Protein AF-A0A150NE82-F1 (afdb_monomer)

pLDDT: mean 82.15, std 13.95, range [48.56, 98.0]

Nearest PDB structures (foldseek):
  5zbk-assembly1_A-2  TM=8.741E-01  e=4.212E-06  Pseudomonas aeruginosa PAO1
  1t35-assembly1_C  TM=9.627E-01  e=4.372E-04  Bacillus subtilis
  5zbl-assembly2_C  TM=9.557E-01  e=1.062E-03  Corynebacterium glutamicum ATCC 13032
  3sbx-assembly1_A  TM=8.171E-01  e=7.549E-04  Mycobacterium marinum M
  3qua-assembly1_B  TM=9.116E-01  e=3.166E-03  Mycolicibacterium smegmatis MC2 155

Organism: Geobacillus stearothermophilus (NCBI:txid1422)

Secondary structure (DSSP, 8-state):
----SS--SSHHHHHHHHHHHHHHHHTT--EEE----SHHHHHHHHHHHHTT--EEEEEEHHHHHHHH-----SSSEEEEEE-

Mean predicted aligned error: 6.58 Å

Foldseek 3Di:
DDDDLAQPPDCVLLVVLLVQLLVCLVVLHEAEEQQRCHHSRVSSVVSVVVSVHKYKHKHAVVVVCVVPVDDDDPDRIDIDIDD

InterPro domains:
  IPR041164 AF_1126-like [PF18306] (4-68)

Solvent-accessible surface area (backbone atoms only — not comparable to full-atom values): 4477 Å² total; per-residue (Å²): 97,88,66,53,71,49,51,73,95,47,72,65,52,44,52,52,24,29,53,50,13,37,50,34,14,74,67,73,40,71,47,51,34,62,53,53,79,45,32,31,40,18,39,20,54,50,29,12,44,77,52,71,9,42,37,36,26,45,30,50,37,80,60,48,42,78,73,68,78,66,82,95,70,97,51,78,49,48,75,47,79,49,108

Sequence (83 aa):
MFCGSSNGNDGRYKEAAKALGTFLARSGITLIYGGGTRGLMGEVAEAALRHQGRVVGIIPLKVLEKHTGGTRLDSPFAIYGLR

Radius of gyration: 13.19 Å; Cα contacts (8 Å, |Δi|>4): 157; chains: 1; bounding box: 33×20×36 Å

Structure (mmCIF, N/CA/C/O backbone):
data_AF-A0A150NE82-F1
#
_entry.id   AF-A0A150NE82-F1
#
loop_
_atom_site.group_PDB
_atom_site.id
_atom_site.type_symbol
_atom_site.label_atom_id
_atom_site.label_alt_id
_atom_site.label_comp_id
_atom_site.label_asym_id
_atom_site.label_entity_id
_atom_site.label_seq_id
_atom_site.pdbx_PDB_ins_code
_atom_site.Cartn_x
_atom_site.Cartn_y
_atom_site.Cartn_z
_atom_site.occupancy
_atom_site.B_iso_or_equiv
_atom_site.auth_seq_id
_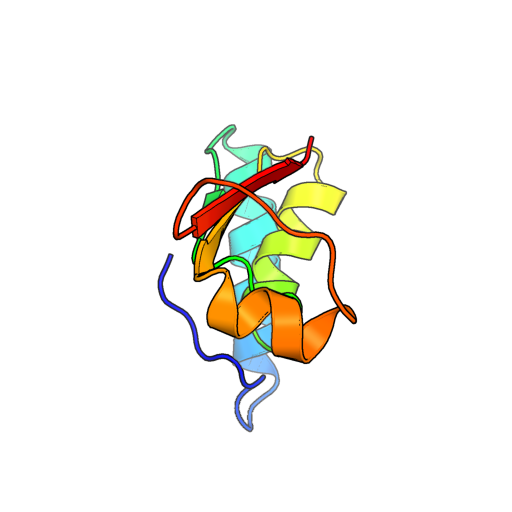atom_site.auth_comp_id
_atom_site.auth_asym_id
_atom_site.auth_atom_id
_atom_site.pdbx_PDB_model_num
ATOM 1 N N . MET A 1 1 ? -1.125 -5.912 0.985 1.00 74.50 1 MET A N 1
ATOM 2 C CA . MET A 1 1 ? -1.242 -5.808 -0.489 1.00 74.50 1 MET A CA 1
ATOM 3 C C . MET A 1 1 ? 0.144 -5.872 -1.116 1.00 74.50 1 MET A C 1
ATOM 5 O O . MET A 1 1 ? 1.016 -5.131 -0.678 1.00 74.50 1 MET A O 1
ATOM 9 N N . PHE A 1 2 ? 0.335 -6.714 -2.134 1.00 69.00 2 PHE A N 1
ATOM 10 C CA . PHE A 1 2 ? 1.520 -6.692 -3.000 1.00 69.00 2 PHE A CA 1
ATOM 11 C C . PHE A 1 2 ? 1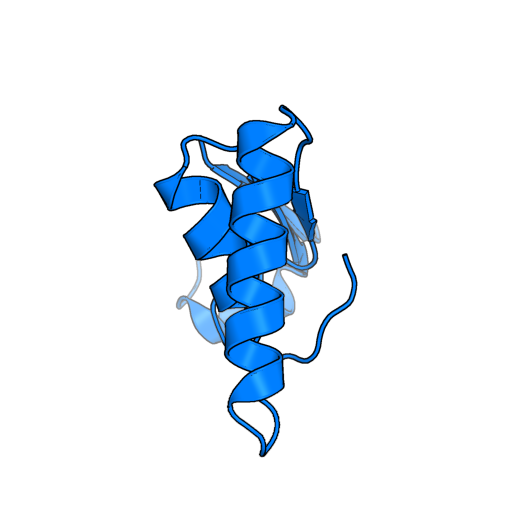.115 -6.141 -4.365 1.00 69.00 2 PHE A C 1
ATOM 13 O O . PHE A 1 2 ? 0.138 -6.604 -4.946 1.00 69.00 2 PHE A O 1
ATOM 20 N N . CYS A 1 3 ? 1.819 -5.125 -4.853 1.00 65.94 3 CYS A N 1
ATOM 21 C CA . CYS A 1 3 ? 1.535 -4.506 -6.142 1.00 65.94 3 CYS A CA 1
ATOM 22 C C . CYS A 1 3 ? 2.816 -3.916 -6.724 1.00 65.94 3 CYS A C 1
ATOM 24 O O . CYS A 1 3 ? 3.728 -3.563 -5.973 1.00 65.94 3 CYS A O 1
ATOM 26 N N . GLY A 1 4 ? 2.885 -3.829 -8.050 1.00 67.44 4 GLY A N 1
ATOM 27 C CA . GLY A 1 4 ? 4.036 -3.259 -8.737 1.00 67.44 4 GLY A CA 1
ATOM 28 C C . GLY A 1 4 ? 4.250 -1.794 -8.352 1.00 67.44 4 GLY A C 1
ATOM 29 O O . GLY A 1 4 ? 3.299 -1.022 -8.226 1.00 67.44 4 GLY A O 1
ATOM 30 N N . SER A 1 5 ? 5.514 -1.403 -8.197 1.00 62.91 5 SER A N 1
ATOM 31 C CA . SER A 1 5 ? 5.925 -0.002 -8.040 1.00 62.91 5 SER A CA 1
ATOM 32 C C . SER A 1 5 ? 5.819 0.804 -9.345 1.00 62.91 5 SER A C 1
ATOM 34 O O . SER A 1 5 ? 6.023 2.017 -9.339 1.00 62.91 5 SER A O 1
ATOM 36 N N . SER A 1 6 ? 5.480 0.148 -10.460 1.00 73.06 6 SER A N 1
ATOM 37 C CA . SER A 1 6 ? 5.176 0.750 -11.758 1.00 73.06 6 SER A CA 1
ATOM 38 C C . SER A 1 6 ? 3.667 0.744 -12.030 1.00 73.06 6 SER A C 1
ATOM 40 O O . SER A 1 6 ? 2.918 -0.019 -11.425 1.00 73.06 6 SER A O 1
ATOM 42 N N . ASN A 1 7 ? 3.212 1.594 -12.953 1.00 71.69 7 ASN A N 1
ATOM 43 C CA . ASN A 1 7 ? 1.808 1.638 -13.388 1.00 71.69 7 ASN A CA 1
ATOM 44 C C . ASN A 1 7 ? 1.426 0.472 -14.323 1.00 71.69 7 ASN A C 1
ATOM 46 O O . ASN A 1 7 ? 0.258 0.324 -14.674 1.00 71.69 7 ASN A O 1
ATOM 50 N N . GLY A 1 8 ? 2.402 -0.341 -14.742 1.00 78.25 8 GLY A N 1
ATOM 51 C CA . GLY A 1 8 ? 2.258 -1.220 -15.901 1.00 78.25 8 GLY A CA 1
ATOM 52 C C . GLY A 1 8 ? 2.138 -0.431 -17.212 1.00 78.25 8 GLY A C 1
ATOM 53 O O . GLY A 1 8 ? 2.246 0.796 -17.228 1.00 78.25 8 GLY A O 1
ATOM 54 N N . ASN A 1 9 ? 1.913 -1.151 -18.312 1.00 80.75 9 ASN A N 1
ATOM 55 C CA . ASN A 1 9 ? 1.837 -0.574 -19.663 1.00 80.75 9 ASN A CA 1
ATOM 56 C C . ASN A 1 9 ? 0.393 -0.471 -20.190 1.00 80.75 9 ASN A C 1
ATOM 58 O O . ASN A 1 9 ? 0.181 -0.079 -21.332 1.00 80.75 9 ASN A O 1
ATOM 62 N N . ASP A 1 10 ? -0.595 -0.838 -19.371 1.00 85.88 10 ASP A N 1
ATOM 63 C CA . ASP A 1 10 ? -2.015 -0.843 -19.723 1.00 85.88 10 ASP A CA 1
ATOM 64 C C . ASP A 1 10 ? -2.812 -0.080 -18.656 1.00 85.88 10 ASP A C 1
ATOM 66 O O . ASP A 1 10 ? -2.716 -0.371 -17.459 1.00 85.88 10 ASP A O 1
ATOM 70 N N . GLY A 1 11 ? -3.616 0.895 -19.089 1.00 87.12 11 GLY A N 1
ATOM 71 C CA . GLY A 1 11 ? -4.434 1.729 -18.205 1.00 87.12 11 GLY A CA 1
ATOM 72 C C . GLY A 1 11 ? -5.439 0.940 -17.360 1.00 87.12 11 GLY A C 1
ATOM 73 O O . GLY A 1 11 ? -5.821 1.398 -16.284 1.00 87.12 11 GLY A O 1
ATOM 74 N N . ARG A 1 12 ? -5.814 -0.277 -17.772 1.00 92.38 12 ARG A N 1
ATOM 75 C CA . ARG A 1 12 ? -6.724 -1.144 -17.007 1.00 92.38 12 ARG A CA 1
ATOM 76 C C . ARG A 1 12 ? -6.185 -1.506 -15.627 1.00 92.38 12 ARG A C 1
ATOM 78 O O . ARG A 1 12 ? -6.972 -1.630 -14.692 1.00 92.38 12 ARG A O 1
ATOM 85 N N . TYR A 1 13 ? -4.866 -1.619 -15.463 1.00 90.56 13 TYR A N 1
ATOM 86 C CA . TYR A 1 13 ? -4.277 -1.878 -14.147 1.00 90.56 13 TYR A CA 1
ATOM 87 C C . TYR A 1 13 ? -4.496 -0.705 -13.194 1.00 90.56 13 TYR A C 1
ATOM 89 O O . TYR A 1 13 ? -4.810 -0.909 -12.022 1.00 90.56 13 TYR A O 1
ATOM 97 N N . LYS A 1 14 ? -4.388 0.521 -13.713 1.00 90.44 14 LYS A N 1
ATOM 98 C CA . LYS A 1 14 ? -4.628 1.746 -12.953 1.00 90.44 14 LYS A CA 1
ATOM 99 C C . LYS A 1 14 ? -6.079 1.835 -12.486 1.00 90.44 14 LYS A C 1
ATOM 101 O O . LYS A 1 14 ? -6.335 2.113 -11.318 1.00 90.44 14 LYS A O 1
ATOM 106 N N . GLU A 1 15 ? -7.022 1.558 -13.379 1.00 93.94 15 GLU A N 1
ATOM 107 C CA . GLU A 1 15 ? -8.447 1.587 -13.040 1.00 93.94 15 GLU A CA 1
ATOM 108 C C . GLU A 1 15 ? -8.824 0.478 -12.052 1.00 93.94 15 GLU A C 1
ATOM 110 O O . GLU A 1 15 ? -9.530 0.739 -11.078 1.00 93.94 15 GLU A O 1
ATOM 115 N N . ALA A 1 16 ? -8.273 -0.729 -12.213 1.00 93.94 16 ALA A N 1
ATOM 116 C CA . ALA A 1 16 ? -8.444 -1.807 -11.243 1.00 93.94 16 ALA A CA 1
ATOM 117 C C . ALA A 1 16 ? -7.871 -1.443 -9.860 1.00 93.94 16 ALA A C 1
ATOM 119 O O . ALA A 1 16 ? -8.500 -1.724 -8.840 1.00 93.94 16 ALA A O 1
ATOM 120 N N . ALA A 1 17 ? -6.712 -0.779 -9.813 1.00 93.8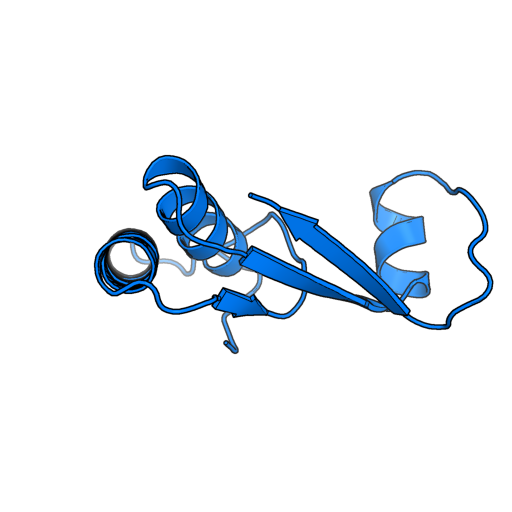1 17 ALA A N 1
ATOM 121 C CA . ALA A 1 17 ? -6.114 -0.299 -8.570 1.00 93.81 17 ALA A CA 1
ATOM 122 C C . ALA A 1 17 ? -7.015 0.728 -7.861 1.00 93.81 17 ALA A C 1
ATOM 124 O O . ALA A 1 17 ? -7.320 0.580 -6.675 1.00 93.81 17 ALA A O 1
ATOM 125 N N . LYS A 1 18 ? -7.520 1.729 -8.587 1.00 95.56 18 LYS A N 1
ATOM 126 C CA . LYS A 1 18 ? -8.463 2.702 -8.016 1.00 95.56 18 LYS A CA 1
ATOM 127 C C . LYS A 1 18 ? -9.731 2.023 -7.500 1.00 95.56 18 LYS A C 1
ATOM 129 O O . LYS A 1 18 ? -10.133 2.267 -6.365 1.00 95.56 18 LYS A O 1
ATOM 134 N N . ALA A 1 19 ? -10.323 1.136 -8.302 1.00 97.12 19 ALA A N 1
ATOM 135 C CA . ALA A 1 19 ? -11.531 0.405 -7.930 1.00 97.12 19 ALA A CA 1
ATOM 136 C C . ALA A 1 19 ? -11.328 -0.423 -6.652 1.00 97.12 19 ALA A C 1
ATOM 138 O O . ALA A 1 19 ? -12.180 -0.402 -5.762 1.00 97.12 19 ALA A O 1
ATOM 139 N N . LEU A 1 20 ? -10.176 -1.090 -6.523 1.00 95.81 20 LEU A N 1
ATOM 140 C CA . LEU A 1 20 ? -9.809 -1.824 -5.316 1.00 95.81 20 LEU A CA 1
ATOM 141 C C . LEU A 1 20 ? -9.718 -0.899 -4.095 1.00 95.81 20 LEU A C 1
ATOM 143 O O . LEU A 1 20 ? -10.302 -1.207 -3.060 1.00 95.81 20 LEU A O 1
ATOM 147 N N . GLY A 1 21 ? -9.022 0.236 -4.203 1.00 95.88 21 GLY A N 1
ATOM 148 C CA . GLY A 1 21 ? -8.876 1.180 -3.090 1.00 95.88 21 GLY A CA 1
ATOM 149 C C . GLY A 1 21 ? -10.223 1.722 -2.609 1.00 95.88 21 GLY A C 1
ATOM 150 O O . GLY A 1 21 ? -10.522 1.683 -1.414 1.00 95.88 21 GLY A O 1
ATOM 151 N N . THR A 1 22 ? -11.081 2.133 -3.546 1.00 98.00 22 THR A N 1
ATOM 152 C CA . THR A 1 22 ? -12.455 2.560 -3.254 1.00 98.00 22 THR A CA 1
ATOM 153 C C . THR A 1 22 ? -13.266 1.455 -2.576 1.00 98.00 22 THR A C 1
ATOM 155 O O . THR A 1 22 ? -13.972 1.723 -1.603 1.00 98.00 22 THR A O 1
ATOM 158 N N . PHE A 1 23 ? -13.174 0.216 -3.066 1.00 98.00 23 PHE A N 1
ATOM 159 C CA . PHE A 1 23 ? -13.887 -0.922 -2.487 1.00 98.00 23 PHE A CA 1
ATOM 160 C C . PHE A 1 23 ? -13.461 -1.189 -1.040 1.00 98.00 23 PHE A C 1
ATOM 162 O O . PHE A 1 23 ? -14.321 -1.343 -0.171 1.00 98.00 23 PHE A O 1
ATOM 169 N N . LEU A 1 24 ? -12.153 -1.199 -0.765 1.00 97.00 24 LEU A N 1
ATOM 170 C CA . LEU A 1 24 ? -11.622 -1.425 0.581 1.00 97.00 24 LEU A CA 1
ATOM 171 C C . LEU A 1 24 ? -12.118 -0.358 1.562 1.00 97.00 24 LEU A C 1
ATOM 173 O O . LEU A 1 24 ? -12.619 -0.701 2.632 1.00 97.00 24 LEU A O 1
ATOM 177 N N . ALA A 1 25 ? -12.054 0.916 1.164 1.00 96.69 25 ALA A N 1
ATOM 178 C CA . ALA A 1 25 ? -12.524 2.030 1.980 1.00 96.69 25 ALA A CA 1
ATOM 179 C C . ALA A 1 25 ? -14.021 1.928 2.298 1.00 96.69 25 ALA A C 1
ATOM 181 O O . ALA A 1 25 ? -14.412 1.966 3.463 1.00 96.69 25 ALA A O 1
ATOM 182 N N . ARG A 1 26 ? -14.855 1.709 1.273 1.00 97.38 26 ARG A N 1
ATOM 183 C CA . ARG A 1 26 ? -16.311 1.559 1.440 1.00 97.38 26 ARG A CA 1
ATOM 184 C C . ARG A 1 26 ? -16.698 0.342 2.276 1.00 97.38 26 ARG A C 1
ATOM 186 O O . ARG A 1 26 ? -17.735 0.362 2.926 1.00 97.38 26 ARG A O 1
ATOM 193 N N . SER A 1 27 ? -15.864 -0.693 2.271 1.00 97.69 27 SER A N 1
ATOM 194 C CA . SER A 1 27 ? -16.078 -1.911 3.057 1.00 97.69 27 SER A CA 1
ATOM 195 C C . SER A 1 27 ? -15.553 -1.802 4.494 1.00 97.69 27 SER A C 1
ATOM 197 O O . SER A 1 27 ? -15.634 -2.771 5.243 1.00 97.69 27 SER A O 1
ATOM 199 N N . GLY A 1 28 ? -14.971 -0.662 4.890 1.00 96.19 28 GLY A N 1
ATOM 200 C CA . GLY A 1 28 ? -14.357 -0.488 6.210 1.00 96.19 28 GLY A CA 1
ATOM 201 C C . GLY A 1 28 ? -13.094 -1.333 6.424 1.00 96.19 28 GLY A C 1
ATOM 202 O O . GLY A 1 28 ? -12.668 -1.538 7.561 1.00 96.19 28 GLY A O 1
ATOM 203 N N . ILE A 1 29 ? -12.482 -1.834 5.347 1.00 96.31 29 ILE A N 1
ATOM 204 C CA . ILE A 1 29 ? -11.293 -2.686 5.406 1.00 96.31 29 ILE A CA 1
ATOM 205 C C . ILE A 1 29 ? -10.047 -1.800 5.446 1.00 96.31 29 ILE A C 1
ATOM 207 O O . ILE A 1 29 ? -9.869 -0.903 4.624 1.00 96.31 29 ILE A O 1
ATOM 211 N N . THR A 1 30 ? -9.149 -2.077 6.392 1.00 94.56 30 THR A N 1
ATOM 212 C CA . THR A 1 30 ? -7.869 -1.365 6.482 1.00 94.56 30 THR A CA 1
ATOM 213 C C . THR A 1 30 ? -6.894 -1.875 5.423 1.00 94.56 30 THR A C 1
ATOM 215 O O . THR A 1 30 ? -6.582 -3.065 5.374 1.00 94.56 30 THR A O 1
ATOM 218 N N . LEU A 1 31 ? -6.360 -0.969 4.605 1.00 93.44 31 LEU A N 1
ATOM 219 C CA . LEU A 1 31 ? -5.319 -1.278 3.632 1.00 93.44 31 LEU A CA 1
ATOM 220 C C . LEU A 1 31 ? -3.941 -1.269 4.305 1.00 93.44 31 LEU A C 1
ATOM 222 O O . LEU A 1 31 ? -3.437 -0.209 4.660 1.00 93.44 31 LEU A O 1
ATOM 226 N N . ILE A 1 32 ? -3.303 -2.435 4.421 1.00 91.75 32 ILE A N 1
ATOM 227 C CA . ILE A 1 32 ? -1.901 -2.565 4.860 1.00 91.75 32 ILE A CA 1
ATOM 228 C C . ILE A 1 32 ? -1.011 -2.871 3.648 1.00 91.75 32 ILE A C 1
ATOM 230 O O . ILE A 1 32 ? -1.272 -3.824 2.895 1.00 91.75 32 ILE A O 1
ATOM 234 N N . TYR A 1 33 ? 0.038 -2.071 3.429 1.00 88.12 33 TYR A N 1
ATOM 235 C CA . TYR A 1 33 ? 0.864 -2.155 2.219 1.00 88.12 33 TYR A CA 1
ATOM 236 C C . TYR A 1 33 ? 2.311 -1.649 2.409 1.00 88.12 33 TYR A C 1
ATOM 238 O O . TYR A 1 33 ? 2.664 -1.130 3.462 1.00 88.12 33 TYR A O 1
ATOM 246 N N . GLY A 1 34 ? 3.152 -1.792 1.375 1.00 86.44 34 GLY A N 1
ATOM 247 C CA . GLY A 1 34 ? 4.595 -1.489 1.400 1.00 86.44 34 GLY A CA 1
ATOM 248 C C . GLY A 1 34 ? 4.999 -0.005 1.447 1.00 86.44 34 GLY A C 1
ATOM 249 O O . GLY A 1 34 ? 6.167 0.315 1.242 1.00 86.44 34 GLY A O 1
ATOM 250 N N . GLY A 1 35 ? 4.049 0.913 1.646 1.00 82.00 35 GLY A N 1
ATOM 251 C CA . GLY A 1 35 ? 4.328 2.332 1.878 1.00 82.00 35 GLY A CA 1
ATOM 252 C C . GLY A 1 35 ? 4.746 3.168 0.657 1.00 82.00 35 GLY A C 1
ATOM 253 O O . GLY A 1 35 ? 4.950 4.373 0.799 1.00 82.00 35 GLY A O 1
ATOM 254 N N . GLY A 1 36 ? 4.874 2.577 -0.533 1.00 80.81 36 GLY A N 1
ATOM 255 C CA . GLY A 1 36 ? 5.251 3.295 -1.754 1.00 80.81 36 GLY A CA 1
ATOM 256 C C . GLY A 1 36 ? 4.138 4.196 -2.304 1.00 80.81 36 GLY A C 1
ATOM 257 O O . GLY A 1 36 ? 3.019 3.753 -2.526 1.00 80.81 36 GLY A O 1
ATOM 258 N N . THR A 1 37 ? 4.4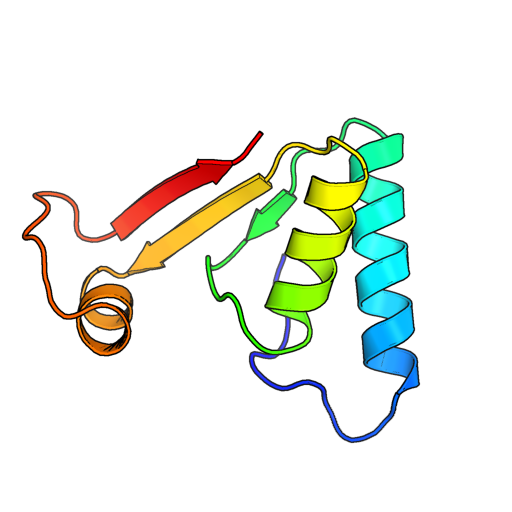57 5.453 -2.611 1.00 77.19 37 THR A N 1
ATOM 259 C CA . THR A 1 37 ? 3.487 6.445 -3.120 1.00 77.19 37 THR A CA 1
ATOM 260 C C . THR A 1 37 ? 3.354 6.473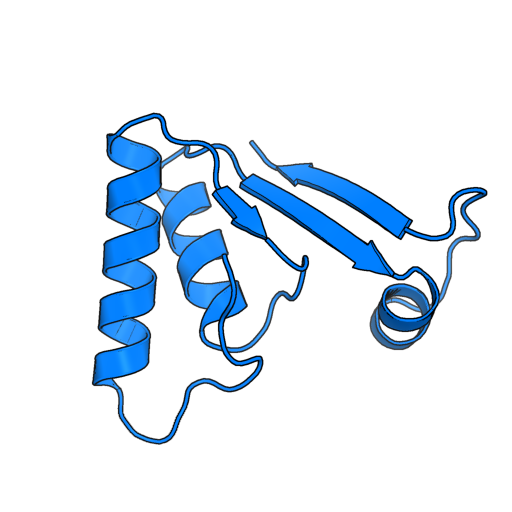 -4.646 1.00 77.19 37 THR A C 1
ATOM 262 O O . THR A 1 37 ? 2.605 7.280 -5.188 1.00 77.19 37 THR A O 1
ATOM 265 N N . ARG A 1 38 ? 4.094 5.618 -5.360 1.00 82.31 38 ARG A N 1
ATOM 266 C CA . ARG A 1 38 ? 4.148 5.579 -6.830 1.00 82.31 38 ARG A CA 1
ATOM 267 C C . ARG A 1 38 ? 3.573 4.275 -7.375 1.00 82.31 38 ARG A C 1
ATOM 269 O O . ARG A 1 38 ? 3.469 3.281 -6.657 1.00 82.31 38 ARG A O 1
ATOM 276 N N . GLY A 1 39 ? 3.258 4.274 -8.668 1.00 86.00 39 GLY A N 1
ATOM 277 C CA . GLY A 1 39 ? 2.744 3.090 -9.347 1.00 86.00 39 GLY A CA 1
ATOM 278 C C . GLY A 1 39 ? 1.315 2.751 -8.928 1.00 86.00 39 GLY A C 1
ATOM 279 O O . GLY A 1 39 ? 0.629 3.536 -8.273 1.00 86.00 39 GLY A O 1
ATOM 280 N N . LEU A 1 40 ? 0.903 1.520 -9.225 1.00 88.81 40 LEU A N 1
ATOM 281 C CA . LEU A 1 40 ? -0.398 0.989 -8.806 1.00 88.81 40 LEU A CA 1
ATOM 282 C C . LEU A 1 40 ? -0.571 0.988 -7.282 1.00 88.81 40 LEU A C 1
ATOM 284 O O . LEU A 1 40 ? -1.675 1.159 -6.777 1.00 88.81 40 LEU A O 1
ATOM 288 N N . MET A 1 41 ? 0.530 0.828 -6.547 1.00 88.56 41 MET A N 1
ATOM 289 C CA . MET A 1 41 ? 0.545 0.890 -5.092 1.00 88.56 41 MET A CA 1
ATOM 290 C C . MET A 1 41 ? 0.046 2.245 -4.562 1.00 88.56 41 MET A C 1
ATOM 292 O O . MET A 1 41 ? -0.809 2.276 -3.674 1.00 88.56 41 MET A O 1
ATOM 296 N N . GLY A 1 42 ? 0.529 3.341 -5.153 1.00 88.44 42 GLY A N 1
ATOM 297 C CA . GLY A 1 42 ? 0.055 4.688 -4.847 1.00 88.44 42 GLY A CA 1
ATOM 298 C C . GLY A 1 42 ? -1.413 4.883 -5.222 1.00 88.44 42 GLY A C 1
ATOM 299 O O . GLY A 1 42 ? -2.173 5.424 -4.429 1.00 88.44 42 GLY A O 1
ATOM 300 N N . GLU A 1 43 ? -1.838 4.368 -6.377 1.00 93.50 43 GLU A N 1
ATOM 301 C CA . GLU A 1 43 ? -3.218 4.519 -6.863 1.00 93.50 43 GLU A CA 1
ATOM 302 C C . GLU A 1 43 ? -4.252 3.824 -5.958 1.00 93.50 43 GLU A C 1
ATOM 304 O O . GLU A 1 43 ? -5.302 4.403 -5.683 1.00 93.50 43 GLU A O 1
ATOM 309 N N . VAL A 1 44 ? -3.960 2.621 -5.433 1.00 93.75 44 VAL A N 1
ATOM 310 C CA . VAL A 1 44 ? -4.851 1.962 -4.452 1.00 93.75 44 VAL A CA 1
ATOM 311 C C . VAL A 1 44 ? -4.908 2.762 -3.148 1.00 93.75 44 VAL A C 1
ATOM 313 O O . VAL A 1 44 ? -5.994 2.983 -2.611 1.00 93.75 44 VAL A O 1
ATOM 316 N N . ALA A 1 45 ? -3.750 3.186 -2.628 1.00 92.19 45 ALA A N 1
ATOM 317 C CA . ALA A 1 45 ? -3.671 3.919 -1.366 1.00 92.19 45 ALA A CA 1
ATOM 318 C C . ALA A 1 45 ? -4.392 5.270 -1.450 1.00 92.19 45 ALA A C 1
ATOM 320 O O . ALA A 1 45 ? -5.167 5.613 -0.559 1.00 92.19 45 ALA A O 1
ATOM 321 N N . GLU A 1 46 ? -4.196 6.004 -2.543 1.00 93.12 46 GLU A N 1
ATOM 322 C CA . GLU A 1 46 ? -4.859 7.280 -2.780 1.00 93.12 46 GLU A CA 1
ATOM 323 C C . GLU A 1 46 ? -6.374 7.108 -2.930 1.00 93.12 46 GLU A C 1
ATOM 325 O O . GLU A 1 46 ? -7.138 7.852 -2.314 1.00 93.12 46 GLU A O 1
ATOM 330 N N . ALA A 1 47 ? -6.833 6.110 -3.691 1.00 95.69 47 ALA A N 1
ATOM 331 C CA . ALA A 1 47 ? -8.260 5.835 -3.823 1.00 95.69 47 ALA A CA 1
ATOM 332 C C . ALA A 1 47 ? -8.902 5.466 -2.475 1.00 95.69 47 ALA A C 1
ATOM 334 O O . ALA A 1 47 ? -9.985 5.960 -2.165 1.00 95.69 47 ALA A O 1
ATOM 335 N N . ALA A 1 48 ? -8.228 4.665 -1.644 1.00 96.00 48 ALA A N 1
ATOM 336 C CA . ALA A 1 48 ? -8.721 4.347 -0.307 1.00 96.00 48 ALA A CA 1
ATOM 337 C C . ALA A 1 48 ? -8.846 5.605 0.575 1.00 96.00 48 ALA A C 1
ATOM 339 O O . ALA A 1 48 ? -9.899 5.826 1.172 1.00 96.00 48 ALA A O 1
ATOM 340 N N . LEU A 1 49 ? -7.821 6.466 0.598 1.00 93.94 49 LEU A N 1
ATOM 341 C CA . LEU A 1 49 ? -7.825 7.714 1.376 1.00 93.94 49 LEU A CA 1
ATOM 342 C C . LEU A 1 49 ? -8.901 8.701 0.905 1.00 93.94 49 LEU A C 1
ATOM 344 O O . LEU A 1 49 ? -9.627 9.259 1.725 1.00 93.94 49 LEU A O 1
ATOM 348 N N . ARG A 1 50 ? -9.076 8.874 -0.413 1.00 95.88 50 ARG A N 1
ATOM 349 C CA . ARG A 1 50 ? -10.137 9.732 -0.981 1.00 95.88 50 ARG A CA 1
ATOM 350 C C . ARG A 1 50 ? -11.542 9.309 -0.545 1.00 95.88 50 ARG A C 1
ATOM 352 O O . ARG A 1 50 ? -12.450 10.134 -0.529 1.00 95.88 50 ARG A O 1
ATOM 359 N N . HIS A 1 51 ? -11.721 8.038 -0.196 1.00 95.81 51 HIS A N 1
ATOM 360 C CA . HIS A 1 51 ? -12.974 7.486 0.308 1.00 95.81 51 HIS A CA 1
ATOM 361 C C . HIS A 1 51 ? -12.968 7.251 1.826 1.00 95.81 51 HIS A C 1
ATOM 363 O O . HIS A 1 51 ? -13.749 6.434 2.306 1.00 95.81 51 HIS A O 1
ATOM 369 N N . GLN A 1 52 ? -12.123 7.974 2.575 1.00 95.75 52 GLN A N 1
ATOM 370 C CA . GLN A 1 52 ? -12.052 7.936 4.046 1.00 95.75 52 GLN A CA 1
ATOM 371 C C . GLN A 1 52 ? -11.711 6.541 4.608 1.00 95.75 52 GLN A C 1
ATOM 373 O O . GLN A 1 52 ? -12.067 6.190 5.735 1.00 95.75 52 GLN A O 1
ATOM 378 N N . GLY A 1 53 ? -11.039 5.716 3.802 1.00 93.50 53 GLY A N 1
ATOM 379 C CA . GLY A 1 53 ? -10.549 4.404 4.198 1.00 93.50 53 GLY A CA 1
ATOM 380 C C . GLY A 1 53 ? -9.274 4.502 5.028 1.00 93.50 53 GLY A C 1
ATOM 381 O O . GLY A 1 53 ? -8.455 5.399 4.850 1.00 93.50 53 GLY A O 1
ATOM 382 N N . ARG A 1 54 ? -9.060 3.527 5.914 1.00 94.69 54 ARG A N 1
ATOM 383 C CA . ARG A 1 54 ? -7.845 3.466 6.735 1.00 94.69 5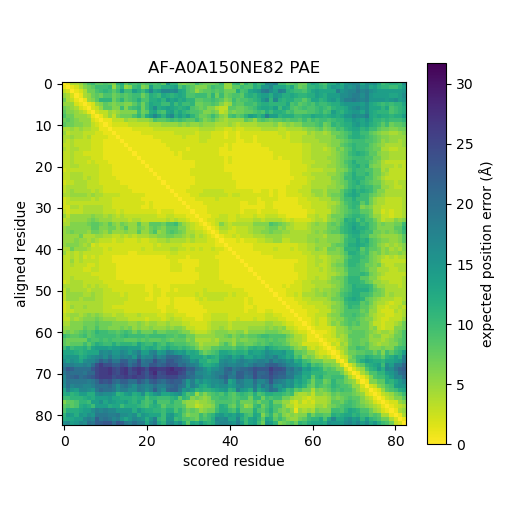4 ARG A CA 1
ATOM 384 C C . ARG A 1 54 ? -6.691 2.847 5.950 1.00 94.69 54 ARG A C 1
ATOM 386 O O . ARG A 1 54 ? -6.823 1.722 5.464 1.00 94.69 54 ARG A O 1
ATOM 393 N N . VAL A 1 55 ? -5.544 3.526 5.903 1.00 93.25 55 VAL A N 1
ATOM 394 C CA . VAL A 1 55 ? -4.341 3.038 5.210 1.00 93.25 55 VAL A CA 1
ATOM 395 C C . VAL A 1 55 ? -3.142 3.006 6.157 1.00 93.25 55 VAL A C 1
ATOM 397 O O . VAL A 1 55 ? -2.868 3.969 6.867 1.00 93.25 55 VAL A O 1
ATOM 400 N N . VAL A 1 56 ? -2.404 1.899 6.150 1.00 91.69 56 VAL A N 1
ATOM 401 C CA . VAL A 1 56 ? -1.164 1.707 6.908 1.00 91.69 56 VAL A CA 1
ATOM 402 C C . VAL A 1 56 ? -0.044 1.331 5.944 1.00 91.69 56 VAL A C 1
ATOM 404 O O . VAL A 1 56 ? -0.082 0.276 5.304 1.00 91.69 56 VAL A O 1
ATOM 407 N N . GLY A 1 57 ? 0.957 2.202 5.835 1.00 89.31 57 GLY A N 1
ATOM 408 C CA . GLY A 1 57 ? 2.175 1.947 5.072 1.00 89.31 57 GLY A CA 1
ATOM 409 C C . GLY A 1 57 ? 3.291 1.417 5.966 1.00 89.31 57 GLY A C 1
ATOM 410 O O . GLY A 1 57 ? 3.507 1.946 7.053 1.00 89.31 57 GLY A O 1
ATOM 411 N N . ILE A 1 58 ? 3.995 0.386 5.499 1.00 88.06 58 ILE A N 1
ATOM 412 C CA . ILE A 1 58 ? 5.182 -0.189 6.142 1.00 88.06 58 ILE A CA 1
ATOM 413 C C . ILE A 1 58 ? 6.320 -0.158 5.126 1.00 88.06 58 ILE A C 1
ATOM 415 O O . ILE A 1 58 ? 6.254 -0.851 4.111 1.00 88.06 58 ILE A O 1
ATOM 419 N N . ILE A 1 59 ? 7.368 0.620 5.393 1.00 85.44 59 ILE A N 1
ATOM 420 C CA . ILE A 1 59 ? 8.514 0.765 4.486 1.00 85.44 59 ILE A CA 1
ATOM 421 C C . ILE A 1 59 ? 9.841 0.631 5.249 1.00 85.44 59 ILE A C 1
ATOM 423 O O . ILE A 1 59 ? 9.963 1.165 6.354 1.00 85.44 59 ILE A O 1
ATOM 427 N N . PRO A 1 60 ? 10.862 -0.054 4.700 1.00 84.19 60 PRO A N 1
ATOM 428 C CA . PRO A 1 60 ? 12.195 -0.057 5.299 1.00 84.19 60 PRO A CA 1
ATOM 429 C C . PRO A 1 60 ? 12.789 1.355 5.334 1.00 84.19 60 PRO A C 1
ATOM 431 O O . PRO A 1 60 ? 12.738 2.070 4.329 1.00 84.19 60 PRO A O 1
ATOM 434 N N . LEU A 1 61 ? 13.428 1.741 6.443 1.00 79.69 61 LEU A N 1
ATOM 435 C CA . LEU A 1 61 ? 14.007 3.084 6.585 1.00 79.69 61 LEU A CA 1
ATOM 436 C C . LEU A 1 61 ? 15.014 3.418 5.490 1.00 79.69 61 LEU A C 1
ATOM 438 O O . LEU A 1 61 ? 14.953 4.496 4.915 1.00 79.69 61 LEU A O 1
ATOM 442 N N . LYS A 1 62 ? 15.883 2.468 5.131 1.00 77.81 62 LYS A N 1
ATOM 443 C CA . LYS A 1 62 ? 16.871 2.660 4.056 1.00 77.81 62 LYS A CA 1
ATOM 444 C C . LYS A 1 62 ? 16.229 3.020 2.710 1.00 77.81 62 LYS A C 1
ATOM 446 O O . LYS A 1 62 ? 16.874 3.636 1.865 1.00 77.81 62 LYS A O 1
ATOM 451 N N . VAL A 1 63 ? 14.984 2.594 2.475 1.00 76.81 63 VAL A N 1
ATOM 452 C CA . VAL A 1 63 ? 14.219 2.972 1.279 1.00 76.81 63 VAL A CA 1
ATOM 453 C C . VAL A 1 63 ? 13.631 4.367 1.468 1.00 76.81 63 VAL A C 1
ATOM 455 O O . VAL A 1 63 ? 13.731 5.176 0.551 1.00 76.81 63 VAL A O 1
ATOM 458 N N . LEU A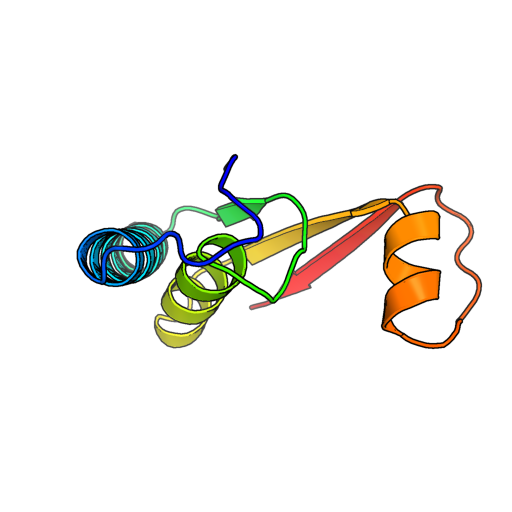 1 64 ? 13.083 4.676 2.645 1.00 74.62 64 LEU A N 1
ATOM 459 C CA . LEU A 1 64 ? 12.530 5.993 2.962 1.00 74.62 64 LEU A CA 1
ATOM 460 C C . LEU A 1 64 ? 13.584 7.113 2.889 1.00 74.62 64 LEU A C 1
ATOM 462 O O . LEU A 1 64 ? 13.348 8.117 2.225 1.00 74.62 64 LEU A O 1
ATOM 466 N N . GLU A 1 65 ? 14.765 6.919 3.479 1.00 70.44 65 GLU A N 1
ATOM 467 C CA . GLU A 1 65 ? 15.875 7.887 3.485 1.00 70.44 65 GLU A CA 1
ATOM 468 C C . GLU A 1 65 ? 16.286 8.312 2.070 1.00 70.44 65 GLU A C 1
ATOM 470 O O . GLU A 1 65 ? 16.496 9.496 1.808 1.00 70.44 65 GLU A O 1
ATO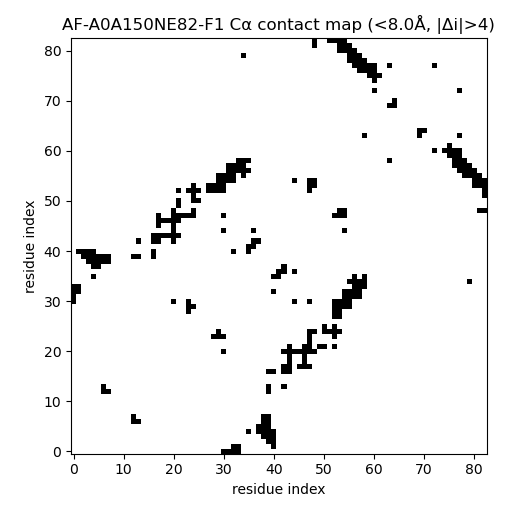M 475 N N . LYS A 1 66 ? 16.320 7.359 1.130 1.00 66.19 66 LYS A N 1
ATOM 476 C CA . LYS A 1 66 ? 16.597 7.631 -0.288 1.00 66.19 66 LYS A CA 1
ATOM 477 C C . LYS A 1 66 ? 15.517 8.474 -0.973 1.00 66.19 66 LYS A C 1
ATOM 479 O O . LYS A 1 66 ? 15.799 9.061 -2.012 1.00 66.19 66 LYS A O 1
ATOM 484 N N . HIS A 1 67 ? 14.297 8.50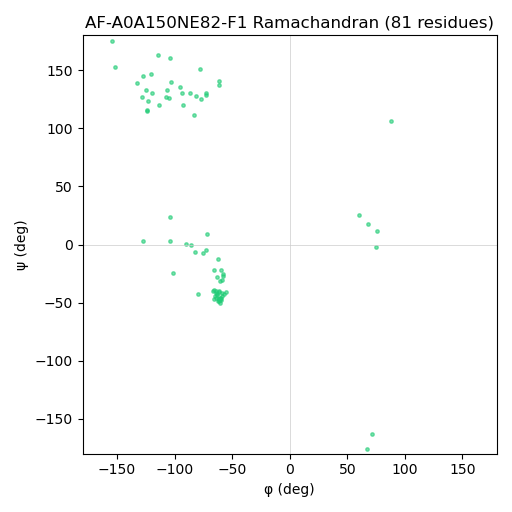7 -0.440 1.00 61.16 67 HIS A N 1
ATOM 485 C CA . HIS A 1 67 ? 13.162 9.211 -1.038 1.00 61.16 67 HIS A CA 1
ATOM 486 C C . HIS A 1 67 ? 12.857 10.565 -0.376 1.00 61.16 67 HIS A C 1
ATOM 488 O O . HIS A 1 67 ? 12.257 11.404 -1.043 1.00 61.16 67 HIS A O 1
ATOM 494 N N . THR A 1 68 ? 13.235 10.797 0.891 1.00 58.47 68 THR A N 1
ATOM 495 C CA . THR A 1 68 ? 12.791 11.984 1.661 1.00 58.47 68 THR A CA 1
ATOM 496 C C . THR A 1 68 ? 13.890 12.833 2.313 1.00 58.47 68 THR A C 1
ATOM 498 O O . THR A 1 68 ? 13.563 13.813 2.972 1.00 58.47 68 THR A O 1
ATOM 501 N N . GLY A 1 69 ? 15.182 12.539 2.129 1.00 53.06 69 GLY A N 1
ATOM 502 C CA . GLY A 1 69 ? 16.254 13.451 2.576 1.00 53.06 69 GLY A CA 1
ATOM 503 C C . GLY A 1 69 ? 16.549 13.465 4.087 1.00 53.06 69 GLY A C 1
ATOM 504 O O . GLY A 1 69 ? 17.318 14.304 4.536 1.00 53.06 69 GLY A O 1
ATOM 505 N N . GLY A 1 70 ? 16.008 12.504 4.846 1.00 50.19 70 GLY A N 1
ATOM 506 C CA . GLY A 1 70 ? 16.544 12.036 6.134 1.00 50.19 70 GLY A CA 1
ATOM 507 C C . GLY A 1 70 ? 16.097 12.769 7.409 1.00 50.19 70 GLY A C 1
ATOM 508 O O . GLY A 1 70 ? 16.621 13.816 7.766 1.00 50.19 70 GLY A O 1
ATOM 509 N N . THR A 1 71 ? 15.228 12.122 8.195 1.00 48.56 71 THR A N 1
ATOM 510 C CA . THR A 1 71 ? 15.178 12.249 9.665 1.00 48.56 71 THR A CA 1
ATOM 511 C C . THR A 1 71 ? 15.420 10.856 10.240 1.00 48.56 71 THR A C 1
ATOM 513 O O . THR A 1 71 ? 14.810 9.890 9.780 1.00 48.56 71 THR A O 1
ATOM 516 N N . ARG A 1 72 ? 16.345 10.731 11.197 1.00 50.09 72 ARG A N 1
ATOM 517 C CA . ARG A 1 72 ? 16.741 9.441 11.777 1.00 50.09 72 ARG A CA 1
ATOM 518 C C . ARG A 1 72 ? 15.639 8.912 12.697 1.00 50.09 72 ARG A C 1
ATOM 520 O O . ARG A 1 72 ? 15.180 9.632 13.576 1.00 50.09 72 ARG A O 1
ATOM 527 N N . LEU A 1 73 ? 15.234 7.663 12.480 1.00 59.16 73 LEU A N 1
ATOM 528 C CA . LEU A 1 73 ? 14.252 6.935 13.288 1.00 59.16 73 LEU A CA 1
ATOM 529 C C . LEU A 1 73 ? 14.911 5.673 13.869 1.00 59.16 73 LEU A C 1
ATOM 531 O O . LEU A 1 73 ? 15.766 5.073 13.221 1.00 59.16 73 LEU A O 1
ATOM 535 N N . ASP A 1 74 ? 14.505 5.257 15.070 1.00 61.75 74 ASP A N 1
ATOM 536 C CA . ASP A 1 74 ? 15.155 4.161 15.816 1.00 61.75 74 ASP A CA 1
ATOM 537 C C . ASP A 1 74 ? 14.699 2.743 15.398 1.00 61.75 74 ASP A C 1
ATOM 539 O O . ASP A 1 74 ? 15.252 1.741 15.850 1.00 61.75 74 ASP A O 1
ATOM 543 N N . SER A 1 75 ? 13.696 2.631 14.521 1.00 65.12 75 SER A N 1
ATOM 544 C CA . SER A 1 75 ? 13.150 1.355 14.025 1.00 65.12 75 SER A CA 1
ATOM 545 C C . SER A 1 75 ? 13.650 1.054 12.613 1.00 65.12 75 SER A C 1
ATOM 547 O O . SER A 1 75 ? 13.587 1.950 11.789 1.00 65.12 75 SER A O 1
ATOM 549 N N . PRO A 1 76 ? 14.013 -0.189 12.234 1.00 69.62 76 PRO A N 1
ATOM 550 C CA . PRO A 1 76 ? 14.419 -0.507 10.856 1.00 69.62 76 PRO A CA 1
ATOM 551 C C . PRO A 1 76 ? 13.318 -0.272 9.799 1.00 69.62 76 PRO A C 1
ATOM 553 O O . PRO A 1 76 ? 13.610 -0.253 8.598 1.00 69.62 76 PRO A O 1
ATOM 556 N N . PHE A 1 77 ? 12.069 -0.062 10.230 1.00 63.66 77 PHE A N 1
ATOM 557 C CA . PHE A 1 77 ? 10.919 0.261 9.385 1.00 63.66 77 PHE A CA 1
ATOM 558 C C . PHE A 1 77 ? 10.197 1.519 9.879 1.00 63.66 77 PHE A C 1
ATOM 560 O O . PHE A 1 77 ? 10.048 1.722 11.085 1.00 63.66 77 PHE A O 1
ATOM 567 N N . ALA A 1 78 ? 9.667 2.314 8.953 1.00 69.94 78 ALA A N 1
ATOM 568 C CA . ALA A 1 78 ? 8.677 3.338 9.258 1.00 69.94 78 ALA A CA 1
ATOM 569 C C . ALA A 1 78 ? 7.269 2.766 9.054 1.00 69.94 78 ALA A C 1
ATOM 571 O O . ALA A 1 78 ? 6.977 2.184 8.005 1.00 69.94 78 ALA A O 1
ATOM 572 N N . ILE A 1 79 ? 6.407 2.948 10.057 1.00 74.25 79 ILE A N 1
ATOM 573 C CA . ILE A 1 79 ? 4.980 2.632 9.987 1.00 74.25 79 ILE A CA 1
ATOM 574 C C . ILE A 1 79 ? 4.218 3.951 10.068 1.00 74.25 79 ILE A C 1
ATOM 576 O O . ILE A 1 79 ? 4.342 4.672 11.055 1.00 74.25 79 ILE A O 1
ATOM 580 N N . TYR A 1 80 ? 3.429 4.266 9.045 1.00 74.31 80 TYR A N 1
ATOM 581 C CA . TYR A 1 80 ? 2.573 5.453 9.027 1.00 74.31 80 TYR A CA 1
ATOM 582 C C . TYR A 1 80 ? 1.122 5.048 8.807 1.00 74.31 80 TYR A C 1
ATOM 584 O O . TYR A 1 80 ? 0.784 4.383 7.826 1.00 74.31 80 TYR A O 1
ATOM 592 N N . GLY A 1 81 ? 0.269 5.454 9.748 1.00 67.00 81 GLY A N 1
ATOM 593 C CA . GLY A 1 81 ? -1.179 5.374 9.625 1.00 67.00 81 GLY A CA 1
ATOM 594 C C . GLY A 1 81 ? -1.717 6.679 9.054 1.00 67.00 81 GLY A C 1
ATOM 595 O O . GLY A 1 81 ? -1.527 7.734 9.654 1.00 67.00 81 GLY A O 1
ATOM 596 N N . LEU A 1 82 ? -2.385 6.601 7.909 1.00 63.44 82 LEU A N 1
ATOM 597 C CA . LEU A 1 82 ? -3.110 7.711 7.302 1.00 63.44 82 LEU A CA 1
ATOM 598 C C . LEU A 1 82 ? -4.614 7.451 7.489 1.00 63.44 82 LEU A C 1
ATOM 600 O O . LEU A 1 82 ? -5.083 6.320 7.302 1.00 63.44 82 LEU A O 1
ATOM 604 N N . ARG A 1 83 ? -5.333 8.482 7.943 1.00 55.59 83 ARG A N 1
ATOM 605 C CA . ARG A 1 83 ? -6.793 8.479 8.111 1.00 55.59 83 ARG A CA 1
ATOM 606 C C . ARG A 1 83 ? -7.445 9.254 6.982 1.00 55.59 83 ARG A C 1
ATOM 608 O O . ARG A 1 83 ? -6.834 10.260 6.560 1.00 55.59 83 ARG A O 1
#